Protein AF-A0A496ZV32-F1 (afdb_monomer_lite)

Foldseek 3Di:
DQVVCLVCVVCCVVPVPLDPVVVVVLVVLLVVVVVVCVVVVAQEDEAPQQQDPSGHGCSNCVVVVVVNHHYHHDHPDPVD

pLDDT: mean 87.19, std 10.54, range [49.5, 98.12]

Structure (mmCIF, N/CA/C/O backbone):
data_AF-A0A496ZV32-F1
#
_entry.id   AF-A0A496ZV32-F1
#
loop_
_atom_site.group_PDB
_atom_site.id
_atom_site.type_symbol
_atom_site.label_atom_id
_atom_site.label_alt_id
_atom_site.label_comp_id
_atom_site.label_asym_id
_atom_site.label_entity_id
_atom_site.label_seq_id
_atom_site.pdbx_PDB_ins_code
_atom_site.Cartn_x
_atom_site.Cartn_y
_atom_site.Cartn_z
_atom_site.occupancy
_atom_site.B_iso_or_equiv
_atom_site.auth_seq_id
_atom_site.auth_comp_id
_atom_site.auth_asym_id
_atom_site.auth_atom_id
_atom_site.pdbx_PDB_model_num
ATOM 1 N N . MET A 1 1 ? 11.026 11.430 -10.605 1.00 49.50 1 MET A N 1
ATOM 2 C CA . MET A 1 1 ? 10.506 11.530 -11.990 1.00 49.50 1 MET A CA 1
ATOM 3 C C . MET A 1 1 ? 9.426 10.461 -12.136 1.00 49.50 1 MET A C 1
ATOM 5 O O . MET A 1 1 ? 9.765 9.317 -12.376 1.00 49.50 1 MET A O 1
ATOM 9 N N . ALA A 1 2 ? 8.154 10.791 -11.883 1.00 54.34 2 ALA A N 1
ATOM 10 C CA . ALA A 1 2 ? 7.061 9.802 -11.800 1.00 54.34 2 ALA A CA 1
ATOM 11 C C . ALA A 1 2 ? 6.543 9.318 -13.175 1.00 54.34 2 ALA A C 1
ATOM 13 O O . ALA A 1 2 ? 5.921 8.268 -13.282 1.00 54.34 2 ALA A O 1
ATOM 14 N N . ILE A 1 3 ? 6.825 10.065 -14.249 1.00 53.59 3 ILE A N 1
ATOM 15 C CA . ILE A 1 3 ? 6.274 9.820 -15.595 1.00 53.59 3 ILE A CA 1
ATOM 16 C C . ILE A 1 3 ? 6.697 8.467 -16.215 1.00 53.59 3 ILE A C 1
ATOM 18 O O . ILE A 1 3 ? 5.844 7.838 -16.841 1.00 53.59 3 ILE A O 1
ATOM 22 N N . PRO A 1 4 ? 7.951 7.981 -16.074 1.00 60.84 4 PRO A N 1
ATOM 23 C CA . PRO A 1 4 ? 8.346 6.675 -16.610 1.00 60.84 4 PRO A CA 1
ATOM 24 C C . PRO A 1 4 ? 7.620 5.519 -15.917 1.00 60.84 4 PRO A C 1
ATOM 26 O O . PRO A 1 4 ? 7.103 4.632 -16.587 1.00 60.84 4 PRO A O 1
ATOM 29 N N . ILE A 1 5 ? 7.506 5.586 -14.588 1.00 65.12 5 ILE A N 1
ATOM 30 C CA . ILE A 1 5 ? 6.902 4.544 -13.754 1.00 65.12 5 ILE A CA 1
ATOM 31 C C . ILE A 1 5 ? 5.434 4.317 -14.133 1.00 65.12 5 ILE A C 1
ATOM 33 O O . ILE A 1 5 ? 5.024 3.177 -14.303 1.00 65.12 5 ILE A O 1
ATOM 37 N N . LEU A 1 6 ? 4.658 5.377 -14.380 1.00 69.56 6 LEU A N 1
ATOM 38 C CA . LEU A 1 6 ? 3.253 5.250 -14.797 1.00 69.56 6 LEU A CA 1
ATOM 39 C C . LEU A 1 6 ? 3.065 4.499 -16.127 1.00 69.56 6 LEU A C 1
ATOM 41 O O . LEU A 1 6 ? 1.975 4.007 -16.403 1.00 69.56 6 LEU A O 1
ATOM 45 N N . LYS A 1 7 ? 4.105 4.425 -16.967 1.00 75.75 7 LYS A N 1
ATOM 46 C CA . LYS A 1 7 ? 4.076 3.704 -18.250 1.00 75.75 7 LYS A CA 1
ATOM 47 C C . LYS A 1 7 ? 4.679 2.303 -18.175 1.00 75.75 7 LYS A C 1
ATOM 49 O O . LYS A 1 7 ? 4.471 1.526 -19.099 1.00 75.75 7 LYS A O 1
ATOM 54 N N . THR A 1 8 ? 5.444 2.002 -17.128 1.00 78.38 8 THR A N 1
ATOM 55 C CA . THR A 1 8 ? 6.193 0.743 -16.989 1.00 78.38 8 THR A CA 1
ATOM 56 C C . THR A 1 8 ? 5.971 0.067 -15.639 1.00 78.38 8 THR A C 1
ATOM 58 O O . THR A 1 8 ? 6.788 -0.753 -15.228 1.00 78.38 8 THR A O 1
ATOM 61 N N . TRP A 1 9 ? 4.897 0.410 -14.927 1.00 80.38 9 TRP A N 1
ATOM 62 C CA . TRP A 1 9 ? 4.576 -0.119 -13.599 1.00 80.38 9 TRP A CA 1
ATOM 63 C C . TRP A 1 9 ? 4.469 -1.648 -13.593 1.00 80.38 9 TRP A C 1
ATOM 65 O O . TRP A 1 9 ? 4.853 -2.285 -12.616 1.00 80.38 9 TRP A O 1
ATOM 75 N N . GLN A 1 10 ? 4.048 -2.255 -14.709 1.00 84.25 10 GLN A N 1
ATOM 76 C CA . GLN A 1 10 ? 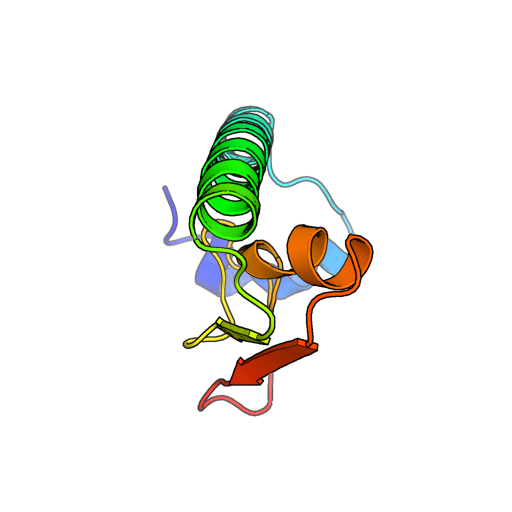3.970 -3.709 -14.860 1.00 84.25 10 GLN A CA 1
ATOM 77 C C . GLN A 1 10 ? 5.331 -4.386 -14.659 1.00 84.25 10 GLN A C 1
ATOM 79 O O . GLN A 1 10 ? 5.393 -5.514 -14.171 1.00 84.25 10 GLN A O 1
ATOM 84 N N . ASN A 1 11 ? 6.431 -3.697 -14.988 1.00 84.44 11 ASN A N 1
ATOM 85 C CA . ASN A 1 11 ? 7.774 -4.250 -14.840 1.00 84.44 11 ASN A CA 1
ATOM 86 C C . ASN A 1 11 ? 8.107 -4.553 -13.382 1.00 84.44 11 ASN A C 1
ATOM 88 O O . ASN A 1 11 ? 8.887 -5.472 -13.141 1.00 84.44 11 ASN A O 1
ATOM 92 N N . TYR A 1 12 ? 7.489 -3.855 -12.426 1.00 80.12 12 TYR A N 1
ATOM 93 C CA . TYR A 1 12 ? 7.687 -4.112 -11.004 1.00 80.12 12 TYR A CA 1
ATOM 94 C C . TYR A 1 12 ? 7.388 -5.566 -10.621 1.00 80.12 12 TYR A C 1
ATOM 96 O O . TYR A 1 12 ? 8.113 -6.157 -9.827 1.00 80.12 12 TYR A O 1
ATOM 104 N N . PHE A 1 13 ? 6.368 -6.184 -11.227 1.00 82.81 13 PHE A N 1
ATOM 105 C CA . PHE A 1 13 ? 6.005 -7.576 -10.934 1.00 82.81 13 PHE A CA 1
ATOM 106 C C . PHE A 1 13 ? 7.038 -8.588 -11.447 1.00 82.81 13 PHE A C 1
ATOM 108 O O . PHE A 1 13 ? 7.098 -9.707 -10.946 1.00 82.81 13 PHE A O 1
ATOM 115 N N . SER A 1 14 ? 7.863 -8.197 -12.424 1.00 89.69 14 SER A N 1
ATOM 116 C CA . SER A 1 14 ? 8.987 -9.003 -12.925 1.00 89.69 14 SER A CA 1
ATOM 117 C C . SER A 1 14 ? 10.337 -8.630 -12.302 1.00 89.69 14 SER A C 1
ATOM 119 O O . SER A 1 14 ? 11.214 -9.480 -12.179 1.00 89.69 14 SER A O 1
ATOM 121 N N . ASN A 1 15 ? 10.505 -7.368 -11.908 1.00 87.06 15 ASN A N 1
ATOM 122 C CA . ASN A 1 15 ? 11.699 -6.812 -11.292 1.00 87.06 15 ASN A CA 1
ATOM 123 C C . ASN A 1 15 ? 11.269 -5.740 -10.273 1.00 87.06 15 ASN A C 1
ATOM 125 O O . ASN A 1 15 ? 11.013 -4.603 -10.679 1.00 87.06 15 ASN A O 1
ATOM 129 N N . PRO A 1 16 ? 11.179 -6.074 -8.973 1.00 83.06 16 PRO A N 1
ATOM 130 C CA . PRO A 1 16 ? 10.633 -5.195 -7.938 1.00 83.06 16 PRO A CA 1
ATOM 131 C C . PRO A 1 16 ? 11.646 -4.135 -7.477 1.00 83.06 16 PRO A C 1
ATOM 133 O O . PRO A 1 16 ? 11.805 -3.877 -6.284 1.00 83.06 16 PRO A O 1
ATOM 136 N N . ASP A 1 17 ? 12.356 -3.532 -8.426 1.00 83.44 17 ASP A N 1
ATOM 137 C CA . ASP A 1 17 ? 13.260 -2.417 -8.191 1.00 83.44 17 ASP A CA 1
ATOM 138 C C . ASP A 1 17 ? 12.522 -1.100 -8.455 1.00 83.44 17 ASP A C 1
ATOM 140 O O . ASP A 1 17 ? 12.237 -0.728 -9.594 1.00 83.44 17 ASP A O 1
ATOM 144 N N . GLU A 1 18 ? 12.184 -0.404 -7.374 1.00 78.88 18 GLU A N 1
ATOM 145 C CA . GLU A 1 18 ? 11.590 0.937 -7.400 1.00 78.88 18 GLU A CA 1
ATOM 146 C C . GLU A 1 18 ? 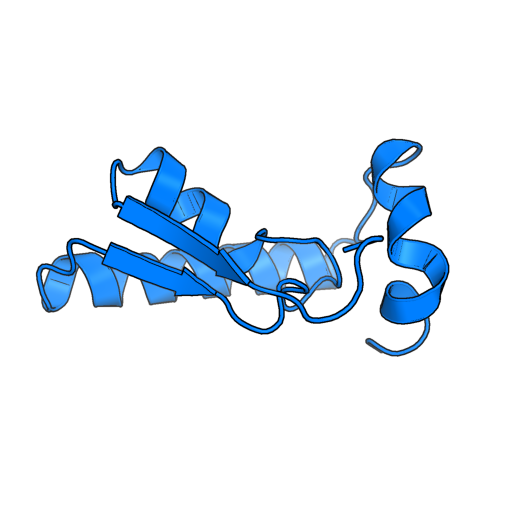12.648 2.051 -7.252 1.00 78.88 18 GLU A C 1
ATOM 148 O O . GLU A 1 18 ? 12.325 3.232 -7.374 1.00 78.88 18 GLU A O 1
ATOM 153 N N . GLY A 1 19 ? 13.917 1.698 -7.013 1.00 84.38 19 GLY A N 1
ATOM 154 C CA . GLY A 1 19 ? 15.004 2.625 -6.714 1.00 84.38 19 GLY A CA 1
ATOM 155 C C . GLY A 1 19 ? 15.001 3.153 -5.272 1.00 84.38 19 GLY A C 1
ATOM 156 O O . GLY A 1 19 ? 13.964 3.422 -4.667 1.00 84.38 19 GLY A O 1
ATOM 157 N N . LEU A 1 20 ? 16.201 3.383 -4.722 1.00 87.69 20 L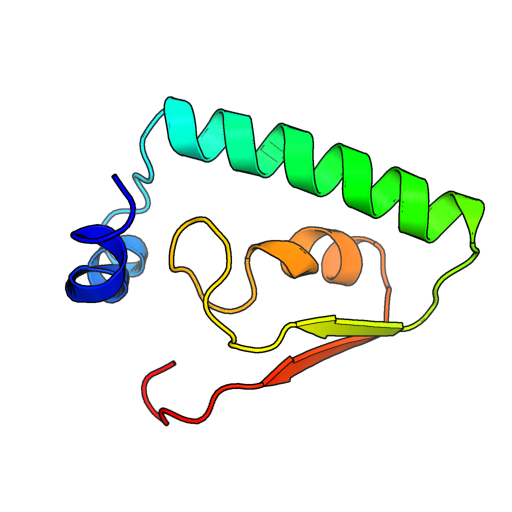EU A N 1
ATOM 158 C CA . LEU A 1 20 ? 16.398 3.776 -3.314 1.00 87.69 20 LEU A CA 1
ATOM 159 C C . LEU A 1 20 ? 15.632 5.043 -2.899 1.00 87.69 20 LEU A C 1
ATOM 161 O O . LEU A 1 20 ? 15.151 5.127 -1.770 1.00 87.69 20 LEU A O 1
ATOM 165 N N . GLY A 1 21 ? 15.517 6.026 -3.799 1.00 87.44 21 GLY A N 1
ATOM 166 C CA . GLY A 1 21 ? 14.789 7.269 -3.532 1.00 87.44 21 GLY A CA 1
ATOM 167 C C . GLY A 1 21 ? 13.302 7.018 -3.289 1.00 87.44 21 GLY A C 1
ATOM 168 O O . GLY A 1 21 ? 12.771 7.415 -2.255 1.00 87.44 21 GLY A O 1
ATOM 169 N N . SER A 1 22 ? 12.658 6.274 -4.190 1.00 84.12 22 SER A N 1
ATOM 170 C CA . SER A 1 22 ? 11.236 5.952 -4.073 1.00 84.12 22 SER A CA 1
ATOM 171 C C . SER A 1 22 ? 10.950 4.966 -2.944 1.00 84.12 22 SER A C 1
ATOM 173 O O . SER A 1 22 ? 9.935 5.115 -2.264 1.00 84.12 22 SER A O 1
ATOM 175 N N . SER A 1 23 ? 11.872 4.044 -2.644 1.00 86.19 23 SER A N 1
ATOM 176 C CA . SER A 1 23 ? 11.793 3.235 -1.422 1.00 86.19 23 SER A CA 1
ATOM 177 C C . SER A 1 23 ? 11.802 4.090 -0.158 1.00 86.19 23 SER A C 1
ATOM 179 O O . SER A 1 23 ? 10.973 3.882 0.729 1.00 86.19 23 SER A O 1
ATOM 181 N N . TYR A 1 24 ? 12.710 5.066 -0.066 1.00 90.81 24 TYR A N 1
ATOM 182 C CA . TYR A 1 24 ? 12.767 5.973 1.079 1.00 90.81 24 TYR A CA 1
ATOM 183 C C . TYR A 1 24 ? 11.472 6.785 1.210 1.00 90.81 24 TYR A C 1
ATOM 185 O O . TYR A 1 24 ? 10.869 6.812 2.284 1.00 90.81 24 TYR A O 1
ATOM 193 N N . GLU A 1 25 ? 11.011 7.393 0.114 1.00 89.12 25 GLU A N 1
ATOM 194 C CA . GLU A 1 25 ? 9.770 8.174 0.078 1.00 89.12 25 GLU A CA 1
ATOM 195 C C . GLU A 1 25 ? 8.570 7.337 0.544 1.00 89.12 25 GLU A C 1
ATOM 197 O O . GLU A 1 25 ? 7.810 7.784 1.407 1.00 89.12 25 GLU A O 1
ATOM 202 N N . ARG A 1 26 ? 8.448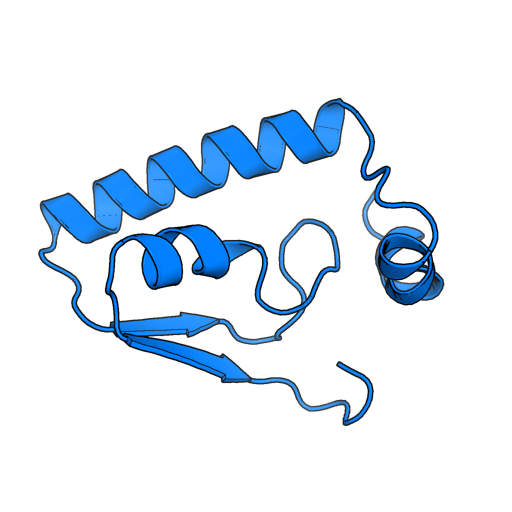 6.091 0.064 1.00 88.25 26 ARG A N 1
ATOM 203 C CA . ARG A 1 26 ? 7.388 5.154 0.465 1.00 88.25 26 ARG A CA 1
ATOM 204 C C . ARG A 1 26 ? 7.432 4.831 1.958 1.00 88.25 26 ARG A C 1
ATOM 206 O O . ARG A 1 26 ? 6.398 4.898 2.619 1.00 88.25 26 ARG A O 1
ATOM 213 N N . ILE A 1 27 ? 8.610 4.527 2.506 1.00 90.44 27 ILE A N 1
ATOM 214 C CA . ILE A 1 27 ? 8.772 4.205 3.935 1.00 90.44 27 ILE A CA 1
ATOM 215 C C . ILE A 1 27 ? 8.355 5.394 4.810 1.00 90.44 27 ILE A C 1
ATOM 217 O O . ILE A 1 27 ? 7.590 5.232 5.763 1.00 90.44 27 ILE A O 1
ATOM 221 N N . ILE A 1 28 ? 8.827 6.601 4.488 1.00 93.81 28 ILE A N 1
ATOM 222 C CA . ILE A 1 28 ? 8.484 7.804 5.256 1.00 93.81 28 ILE A CA 1
ATOM 223 C C . ILE A 1 28 ? 6.988 8.118 5.147 1.00 93.81 28 ILE A C 1
ATOM 225 O O . ILE A 1 28 ? 6.359 8.453 6.157 1.00 93.81 28 ILE A O 1
ATOM 229 N N . LEU A 1 29 ? 6.400 7.964 3.958 1.00 90.94 29 LEU A N 1
ATOM 230 C CA . LEU A 1 29 ? 4.974 8.181 3.744 1.00 90.94 29 LEU A CA 1
ATOM 231 C C . LEU A 1 29 ? 4.122 7.181 4.537 1.00 90.94 29 LEU A C 1
ATOM 233 O O . LEU A 1 29 ? 3.217 7.606 5.256 1.00 90.94 29 LEU A O 1
ATOM 237 N N . ASN A 1 30 ? 4.431 5.879 4.474 1.00 91.81 30 ASN A N 1
ATOM 238 C CA . ASN A 1 30 ? 3.710 4.860 5.243 1.00 91.81 30 ASN A CA 1
ATOM 239 C C . ASN A 1 30 ? 3.789 5.149 6.748 1.00 91.81 30 ASN A C 1
ATOM 241 O O . ASN A 1 30 ? 2.758 5.167 7.421 1.00 91.81 30 ASN A O 1
ATOM 245 N N . ASN A 1 31 ? 4.974 5.489 7.267 1.00 94.81 31 ASN A N 1
ATOM 246 C CA . ASN A 1 31 ? 5.144 5.867 8.672 1.00 94.81 31 ASN A CA 1
ATOM 247 C C . ASN A 1 31 ? 4.238 7.040 9.061 1.00 94.81 31 ASN A C 1
ATOM 249 O O . ASN A 1 31 ? 3.567 6.998 10.096 1.00 94.81 31 ASN A O 1
ATOM 253 N N . LYS A 1 32 ? 4.185 8.085 8.228 1.00 95.75 32 LYS A N 1
ATOM 254 C CA . LYS A 1 32 ? 3.353 9.256 8.508 1.00 95.75 32 LYS A CA 1
ATOM 255 C C . LYS A 1 32 ? 1.864 8.924 8.470 1.00 95.75 32 LYS A C 1
ATOM 257 O O . LYS A 1 32 ? 1.118 9.359 9.347 1.00 95.75 32 LYS A O 1
ATOM 262 N N . LEU A 1 33 ? 1.425 8.156 7.481 1.00 94.38 33 LEU A N 1
ATOM 263 C CA . LEU A 1 33 ? 0.025 7.771 7.348 1.00 94.38 33 LEU A CA 1
ATOM 264 C C . LEU A 1 33 ? -0.420 6.827 8.476 1.00 94.38 33 LEU A C 1
ATOM 266 O O . LEU A 1 33 ? -1.520 6.997 8.997 1.00 94.38 33 LEU A O 1
ATOM 270 N N . ASN A 1 34 ? 0.434 5.913 8.942 1.00 94.69 34 ASN A N 1
ATOM 271 C CA . ASN A 1 34 ? 0.145 5.094 10.124 1.00 94.69 34 ASN A CA 1
ATOM 272 C C . ASN A 1 34 ? -0.001 5.937 11.392 1.00 94.69 34 ASN A C 1
ATOM 274 O O . ASN A 1 34 ? -0.905 5.694 12.192 1.00 94.69 34 ASN A O 1
ATOM 278 N N . GLN A 1 35 ? 0.847 6.957 11.573 1.00 96.38 35 GLN A N 1
ATOM 279 C CA . GLN A 1 35 ? 0.702 7.898 12.688 1.00 96.38 35 GLN A CA 1
ATOM 280 C C . GLN A 1 35 ? -0.655 8.607 12.644 1.00 96.38 35 GLN A C 1
ATOM 282 O O . GLN A 1 35 ? -1.309 8.730 13.676 1.00 96.38 35 GLN A O 1
ATOM 287 N N . ILE A 1 36 ? -1.097 9.035 11.457 1.00 96.69 36 ILE A N 1
ATOM 288 C CA . ILE A 1 36 ? -2.421 9.641 11.254 1.00 96.69 36 ILE A CA 1
ATOM 289 C C . ILE A 1 36 ? -3.522 8.630 11.595 1.00 96.69 36 ILE A C 1
ATOM 291 O O . ILE A 1 36 ? -4.412 8.944 12.385 1.00 96.69 36 ILE A O 1
ATOM 295 N N . CYS A 1 37 ? -3.439 7.406 11.065 1.00 96.69 37 CYS A N 1
ATOM 296 C CA . CYS A 1 37 ? -4.429 6.360 11.313 1.00 96.69 37 CYS A CA 1
ATOM 297 C C . CYS A 1 37 ? -4.569 6.050 12.808 1.00 96.69 37 CYS A C 1
ATOM 299 O O . CYS A 1 37 ? -5.685 5.978 13.321 1.00 96.69 37 CYS A O 1
ATOM 301 N N . SER A 1 38 ? -3.444 5.936 13.515 1.00 96.06 38 SER A N 1
ATOM 302 C CA . SER A 1 38 ? -3.407 5.702 14.959 1.00 96.06 38 SER A CA 1
ATOM 303 C C . SER A 1 38 ? -3.983 6.883 15.746 1.00 96.06 38 SER A C 1
ATOM 305 O O . SER A 1 38 ? -4.866 6.698 16.585 1.00 96.06 38 SER A O 1
ATOM 307 N N . HIS A 1 39 ? -3.555 8.111 15.430 1.00 98.06 39 HIS A N 1
ATOM 308 C CA . HIS A 1 39 ? -3.986 9.318 16.136 1.00 98.06 39 HIS A CA 1
ATOM 309 C C . HIS A 1 39 ? -5.497 9.554 16.025 1.00 98.06 39 HIS A C 1
ATOM 311 O O . HIS A 1 39 ? -6.162 9.814 17.027 1.00 98.06 39 HIS A O 1
ATOM 317 N N . PHE A 1 40 ? -6.049 9.410 14.819 1.00 98.12 40 PHE A N 1
ATOM 318 C CA . PHE A 1 40 ? -7.473 9.627 14.557 1.00 98.12 40 PHE A CA 1
ATOM 319 C C . PHE A 1 40 ? -8.327 8.361 14.697 1.00 98.12 40 PHE A C 1
ATOM 321 O O . PHE A 1 40 ? -9.533 8.415 14.468 1.00 98.12 40 PHE A O 1
ATOM 328 N N . LYS A 1 41 ? -7.733 7.227 15.098 1.00 97.12 41 LYS A N 1
ATOM 329 C CA . LYS A 1 41 ? -8.410 5.924 15.234 1.00 97.12 41 LYS A CA 1
ATOM 330 C C . LYS A 1 41 ? -9.151 5.498 13.959 1.00 97.12 41 LYS A C 1
ATOM 332 O O . LYS A 1 41 ? -10.247 4.940 14.030 1.00 97.12 41 LYS A O 1
ATOM 337 N N . ILE A 1 42 ? -8.543 5.760 12.804 1.00 97.88 42 ILE A N 1
ATOM 338 C CA . ILE A 1 42 ? -9.083 5.398 11.492 1.00 97.88 42 ILE A CA 1
ATOM 339 C C . ILE A 1 42 ? -9.266 3.880 11.414 1.00 97.88 42 ILE A C 1
ATOM 341 O O . ILE A 1 42 ? -8.425 3.115 11.890 1.00 97.88 42 ILE A O 1
ATOM 345 N N . LYS A 1 43 ? -10.391 3.451 10.838 1.00 97.06 43 LYS A N 1
ATOM 346 C CA . LYS A 1 43 ? -10.745 2.034 10.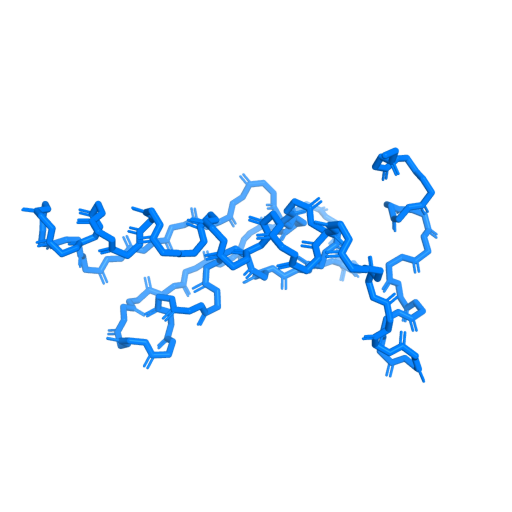664 1.00 97.06 43 LYS A CA 1
ATOM 347 C C . LYS A 1 43 ? -10.770 1.591 9.212 1.00 97.06 43 LYS A C 1
ATOM 349 O O . LYS A 1 43 ? -10.562 0.411 8.958 1.00 97.06 43 LYS A O 1
ATOM 354 N N . SER A 1 44 ? -10.976 2.530 8.295 1.00 97.69 44 SER A N 1
ATOM 355 C CA . SER A 1 44 ? -11.070 2.263 6.869 1.00 97.69 44 SER A CA 1
ATOM 356 C C . SER A 1 44 ? -10.295 3.296 6.054 1.00 97.69 44 SER A C 1
ATOM 358 O O . SER A 1 44 ? -10.258 4.473 6.421 1.00 97.69 44 SER A O 1
ATOM 360 N N . VAL A 1 45 ? -9.704 2.867 4.943 1.00 96.44 45 VAL A N 1
ATOM 361 C CA . VAL A 1 45 ? -8.936 3.694 4.005 1.00 96.44 45 VAL A CA 1
ATOM 362 C C . VAL A 1 45 ? -9.448 3.446 2.591 1.00 96.44 45 VAL A C 1
ATOM 364 O O . VAL A 1 45 ? -9.650 2.303 2.197 1.00 96.44 45 VAL A O 1
ATOM 367 N N . LEU A 1 46 ? -9.630 4.523 1.826 1.00 95.44 46 LEU A N 1
ATOM 368 C CA . LEU A 1 46 ? -9.860 4.468 0.386 1.00 95.44 46 LEU A CA 1
ATOM 369 C C . LEU A 1 46 ? -8.633 5.042 -0.328 1.00 95.44 46 LEU A C 1
ATOM 371 O O . LEU A 1 46 ? -8.298 6.209 -0.124 1.00 95.44 46 LEU A O 1
ATOM 375 N N . GLU A 1 47 ? -7.985 4.236 -1.164 1.00 93.12 47 GLU A N 1
ATOM 376 C CA . GLU A 1 47 ? -6.944 4.679 -2.094 1.00 93.12 47 GLU A CA 1
ATOM 377 C C . GLU A 1 47 ? -7.543 4.819 -3.498 1.00 93.12 47 GLU A C 1
ATOM 379 O O . GLU A 1 47 ? -8.000 3.841 -4.089 1.00 93.12 47 GLU A O 1
ATOM 384 N N . ALA A 1 48 ? -7.579 6.051 -4.008 1.00 92.06 48 ALA A N 1
ATOM 385 C CA . ALA A 1 48 ? -8.059 6.369 -5.349 1.00 92.06 48 ALA A CA 1
ATOM 386 C C . ALA A 1 48 ? -7.322 7.609 -5.900 1.00 92.06 48 ALA A C 1
ATOM 388 O O . ALA A 1 48 ? -7.279 8.629 -5.198 1.00 92.06 48 ALA A O 1
ATOM 389 N N . PRO A 1 49 ? -6.785 7.581 -7.138 1.00 87.00 49 PRO A N 1
ATOM 390 C CA . PRO A 1 49 ? -6.656 6.414 -8.033 1.00 87.00 49 PRO A CA 1
ATOM 391 C C . PRO A 1 49 ? -5.760 5.311 -7.437 1.00 87.00 49 PRO A C 1
ATOM 393 O O . PRO A 1 49 ? -5.047 5.578 -6.468 1.00 87.00 49 PRO A O 1
ATOM 396 N N . SER A 1 50 ? -5.798 4.084 -7.978 1.00 86.19 50 SER A N 1
ATOM 397 C C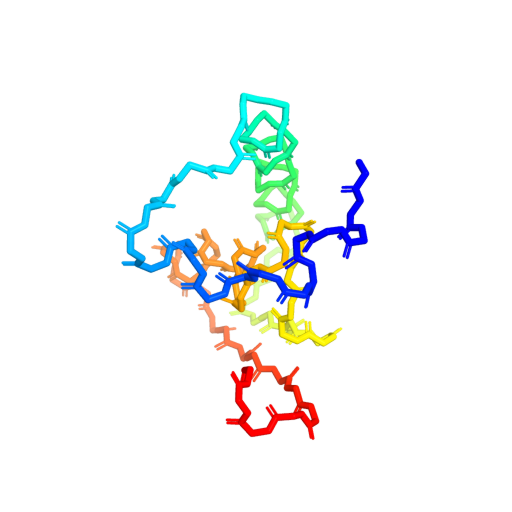A . SER A 1 50 ? -5.125 2.932 -7.354 1.00 86.19 50 SER A CA 1
ATOM 398 C C . SER A 1 50 ? -3.613 3.082 -7.357 1.00 86.19 50 SER A C 1
ATOM 400 O O . SER A 1 50 ? -2.948 2.580 -6.455 1.00 86.19 50 SER A O 1
ATOM 402 N N . PHE A 1 51 ? -3.065 3.788 -8.346 1.00 82.75 51 PHE A N 1
ATOM 403 C CA . PHE A 1 51 ? -1.640 4.063 -8.421 1.00 82.75 51 PHE A CA 1
ATOM 404 C C . PHE A 1 51 ? -1.185 4.963 -7.286 1.00 82.75 51 PHE A C 1
ATOM 406 O O . PHE A 1 51 ? -1.380 6.182 -7.297 1.00 82.75 51 PHE A O 1
ATOM 413 N N . GLY A 1 52 ? -0.486 4.340 -6.341 1.00 73.94 52 GLY A N 1
ATOM 414 C CA . GLY A 1 52 ? 0.204 5.068 -5.305 1.00 73.94 52 GLY A CA 1
ATOM 415 C C . GLY A 1 52 ? 1.401 5.845 -5.846 1.00 73.94 52 GLY A C 1
ATOM 416 O O . GLY A 1 52 ? 1.657 5.935 -7.050 1.00 73.94 52 GLY A O 1
ATOM 417 N N . PHE A 1 53 ? 2.179 6.424 -4.934 1.00 74.56 53 PHE A N 1
ATOM 418 C CA . PHE A 1 53 ? 3.229 7.375 -5.304 1.00 74.56 53 PHE A CA 1
ATOM 419 C C . PHE A 1 53 ? 4.344 6.742 -6.163 1.00 74.56 53 PHE A C 1
ATOM 421 O O . PHE A 1 53 ? 4.965 7.422 -6.980 1.00 74.56 53 PHE A O 1
ATOM 428 N N . THR A 1 54 ? 4.549 5.427 -6.037 1.00 75.50 54 THR A N 1
ATOM 429 C CA . THR A 1 54 ? 5.504 4.642 -6.835 1.00 75.50 54 THR A CA 1
ATOM 430 C C . THR A 1 54 ? 4.867 3.973 -8.058 1.00 75.50 54 THR A C 1
ATOM 432 O O . THR A 1 54 ? 5.461 3.070 -8.636 1.00 75.50 54 THR A O 1
ATOM 435 N N . GLY A 1 55 ? 3.662 4.396 -8.463 1.00 79.12 55 GLY A N 1
ATOM 436 C CA . GLY A 1 55 ? 2.925 3.861 -9.615 1.00 79.12 55 GLY A CA 1
ATOM 437 C C . GLY A 1 55 ? 2.472 2.410 -9.466 1.00 79.12 55 GLY A C 1
ATOM 438 O O . GLY A 1 55 ? 2.136 1.775 -10.457 1.00 79.12 55 GLY A O 1
ATOM 439 N N . LEU A 1 56 ? 2.470 1.894 -8.237 1.00 84.12 56 LEU A N 1
ATOM 440 C CA . LEU A 1 56 ? 1.980 0.566 -7.898 1.00 84.12 56 LEU A CA 1
ATOM 441 C C . LEU A 1 56 ? 0.597 0.653 -7.278 1.00 84.12 56 LEU A C 1
ATOM 443 O O . LEU A 1 56 ? 0.367 1.471 -6.384 1.00 84.12 56 LEU A O 1
ATOM 447 N N . SER A 1 57 ? -0.298 -0.215 -7.736 1.00 87.50 57 SER A N 1
ATOM 448 C CA . SER A 1 57 ? -1.669 -0.270 -7.248 1.00 87.50 57 SER A CA 1
ATOM 449 C C . SER A 1 57 ? -1.717 -0.615 -5.757 1.00 87.50 57 SER A C 1
ATOM 451 O O . SER A 1 57 ? -1.168 -1.631 -5.331 1.00 87.50 57 SER A O 1
ATOM 453 N N . GLY A 1 58 ? -2.361 0.235 -4.955 1.00 89.88 58 GLY A N 1
ATOM 454 C CA . GLY A 1 58 ? -2.591 0.007 -3.525 1.00 89.88 58 GLY A CA 1
ATOM 455 C C . GLY A 1 58 ? -1.347 0.123 -2.635 1.00 89.88 58 GLY A C 1
ATOM 456 O O . GLY A 1 58 ? -1.400 -0.200 -1.447 1.00 89.88 58 GLY A O 1
ATOM 457 N N . ILE A 1 59 ? -0.197 0.544 -3.172 1.00 88.88 59 ILE A N 1
ATOM 458 C CA . ILE A 1 59 ? 1.068 0.511 -2.424 1.00 88.88 59 ILE A CA 1
ATOM 459 C C . ILE A 1 59 ? 1.085 1.483 -1.238 1.00 88.88 59 ILE A C 1
ATOM 461 O O . ILE A 1 59 ? 1.767 1.230 -0.241 1.00 88.88 59 ILE A O 1
ATOM 465 N N . ASN A 1 60 ? 0.332 2.585 -1.313 1.00 89.38 60 ASN A N 1
ATOM 466 C CA . ASN A 1 60 ? 0.292 3.567 -0.233 1.00 89.38 60 ASN A CA 1
ATOM 467 C C . ASN A 1 60 ? -0.533 3.060 0.956 1.00 89.38 60 ASN A C 1
ATOM 469 O O . ASN A 1 60 ? -0.191 3.372 2.098 1.00 89.38 60 ASN A O 1
ATOM 473 N N . SER A 1 61 ? -1.595 2.295 0.688 1.00 93.38 61 SER A N 1
ATOM 474 C CA . SER A 1 61 ? -2.509 1.730 1.687 1.00 93.38 61 SER A CA 1
ATOM 475 C C . SER A 1 61 ? -2.132 0.321 2.158 1.00 93.38 61 SER A C 1
ATOM 477 O O . SER A 1 61 ? -2.661 -0.150 3.168 1.00 93.38 61 SER A O 1
ATOM 479 N N . MET A 1 62 ? -1.175 -0.336 1.491 1.00 92.31 62 MET A N 1
ATOM 480 C CA . MET A 1 62 ? -0.746 -1.703 1.809 1.00 92.31 62 MET A CA 1
ATOM 481 C C . MET A 1 62 ? -0.347 -1.883 3.279 1.00 92.31 62 MET A C 1
ATOM 483 O O . MET A 1 62 ? -0.658 -2.904 3.892 1.00 92.31 62 MET A O 1
ATOM 487 N N . ASP A 1 63 ? 0.340 -0.906 3.870 1.00 93.88 63 ASP A N 1
ATOM 488 C CA . ASP A 1 63 ? 0.781 -1.019 5.262 1.00 93.88 63 ASP A CA 1
ATOM 489 C C . ASP A 1 63 ? -0.388 -0.901 6.259 1.00 93.88 63 ASP A C 1
ATOM 491 O O . ASP A 1 63 ? -0.410 -1.562 7.293 1.00 93.88 63 ASP A O 1
ATOM 495 N N . MET A 1 64 ? -1.430 -0.147 5.913 1.00 95.38 64 MET A N 1
ATOM 496 C CA . MET A 1 64 ? -2.663 -0.023 6.695 1.00 95.38 64 MET A CA 1
ATOM 497 C C . MET A 1 64 ? -3.456 -1.326 6.640 1.00 95.38 64 MET A C 1
ATOM 499 O O . MET A 1 64 ? -3.929 -1.787 7.678 1.00 95.38 64 MET A O 1
ATOM 503 N N . ALA A 1 65 ? -3.528 -1.954 5.461 1.00 95.62 65 ALA A N 1
ATOM 504 C CA . ALA A 1 65 ? -4.121 -3.279 5.299 1.00 95.62 65 ALA A CA 1
ATOM 505 C C . ALA A 1 65 ? -3.389 -4.320 6.164 1.00 95.62 65 ALA A C 1
ATOM 507 O O . ALA A 1 65 ? -4.023 -5.083 6.892 1.00 95.62 65 ALA A O 1
ATOM 508 N N . LYS A 1 66 ? -2.045 -4.306 6.168 1.00 95.31 66 LYS A N 1
ATOM 509 C CA . LYS A 1 66 ? -1.230 -5.167 7.048 1.00 95.31 66 LYS A CA 1
ATOM 510 C C . LYS A 1 66 ? -1.483 -4.913 8.536 1.00 95.31 66 LYS A C 1
ATOM 512 O O . LYS A 1 66 ? -1.433 -5.851 9.325 1.00 95.31 66 LYS A O 1
ATOM 517 N N . ASN A 1 67 ? -1.787 -3.672 8.906 1.00 94.25 67 ASN A N 1
ATOM 518 C CA . ASN A 1 67 ? -2.160 -3.279 10.266 1.00 94.25 67 ASN A CA 1
ATOM 519 C C . ASN A 1 67 ? -3.648 -3.533 10.598 1.00 94.25 67 ASN A C 1
ATOM 521 O O . ASN A 1 67 ? -4.112 -3.139 11.669 1.00 94.25 67 ASN A O 1
ATOM 525 N N . GLY A 1 68 ? -4.396 -4.206 9.715 1.00 96.06 68 GLY A N 1
ATOM 526 C CA . GLY A 1 68 ? -5.774 -4.641 9.954 1.00 96.06 68 GLY A CA 1
ATOM 527 C C . GLY A 1 68 ? -6.841 -3.570 9.720 1.00 96.06 68 GLY A C 1
ATOM 528 O O . GLY A 1 68 ? -7.960 -3.722 10.210 1.00 96.06 68 GLY A O 1
ATOM 529 N N . LEU A 1 69 ? -6.514 -2.482 9.015 1.00 97.75 69 LEU A N 1
ATOM 530 C CA . LEU A 1 69 ? -7.517 -1.517 8.561 1.00 97.75 69 LEU A CA 1
ATOM 531 C C . LEU A 1 69 ? -8.263 -2.073 7.344 1.00 97.75 69 LEU A C 1
ATOM 533 O O . LEU A 1 69 ? -7.698 -2.805 6.534 1.00 97.75 69 LEU A O 1
ATOM 537 N N . ASP A 1 70 ? -9.528 -1.684 7.212 1.00 98.06 70 ASP A N 1
ATOM 538 C CA . ASP A 1 70 ? -10.348 -2.001 6.045 1.00 98.06 70 ASP A CA 1
ATOM 539 C C . ASP A 1 70 ? -9.923 -1.123 4.861 1.00 98.06 70 ASP A C 1
ATOM 541 O O . ASP A 1 70 ? -10.100 0.096 4.884 1.00 98.06 70 ASP A O 1
ATOM 545 N N . VAL A 1 71 ? -9.286 -1.713 3.853 1.00 97.06 71 VAL A N 1
ATOM 546 C CA . VAL A 1 71 ? -8.709 -0.973 2.726 1.00 97.06 71 VAL A CA 1
ATOM 547 C C . VAL A 1 71 ? -9.489 -1.263 1.454 1.00 97.06 71 VAL A C 1
ATOM 549 O O . VAL A 1 71 ? -9.559 -2.402 0.999 1.00 97.06 71 VAL A O 1
ATOM 552 N N . ALA A 1 72 ? -10.004 -0.200 0.844 1.00 96.38 72 ALA A N 1
ATOM 553 C CA . ALA A 1 72 ? -10.551 -0.210 -0.501 1.00 96.38 72 ALA A CA 1
ATOM 554 C C . ALA A 1 72 ? -9.586 0.503 -1.454 1.00 96.38 72 ALA A C 1
ATOM 556 O O . ALA A 1 72 ? -9.069 1.578 -1.148 1.00 96.38 72 ALA A O 1
ATOM 557 N N . VAL A 1 73 ? -9.378 -0.083 -2.630 1.00 93.94 73 VAL A N 1
ATOM 558 C CA . VAL A 1 73 ? -8.590 0.507 -3.715 1.00 93.94 73 VAL A CA 1
ATOM 559 C C . VAL A 1 73 ? -9.510 0.675 -4.918 1.00 93.94 73 VAL A C 1
ATOM 561 O O . VAL A 1 73 ? -10.267 -0.242 -5.239 1.00 93.94 73 VAL A O 1
ATOM 564 N N . ALA A 1 74 ? -9.479 1.841 -5.558 1.00 93.31 74 ALA A N 1
ATOM 565 C CA . ALA A 1 74 ? -10.321 2.142 -6.708 1.00 93.31 74 ALA A CA 1
ATOM 566 C C . ALA A 1 74 ? -9.517 2.793 -7.836 1.00 93.31 74 ALA A C 1
ATOM 568 O O . ALA A 1 74 ? -8.796 3.766 -7.618 1.00 93.31 74 ALA A O 1
ATOM 569 N N . ASP A 1 75 ? -9.710 2.290 -9.053 1.00 91.12 75 ASP A N 1
ATOM 570 C CA . ASP A 1 75 ? -9.206 2.886 -10.288 1.00 91.12 75 ASP A CA 1
ATOM 571 C C . ASP A 1 75 ? -10.300 2.899 -11.364 1.00 91.12 75 ASP A C 1
ATOM 573 O O . ASP A 1 75 ? -11.360 2.289 -11.205 1.00 91.12 75 ASP A O 1
ATOM 577 N N . ASN A 1 76 ? -10.055 3.625 -12.453 1.00 90.38 76 ASN A N 1
ATOM 578 C CA . ASN A 1 76 ? -10.930 3.666 -13.621 1.00 90.38 76 ASN A CA 1
ATOM 579 C C . ASN A 1 76 ? -10.376 2.875 -14.821 1.00 90.38 76 ASN A C 1
ATOM 581 O O . ASN A 1 76 ? -11.073 2.747 -15.829 1.00 90.38 76 ASN A O 1
ATOM 585 N N . ASP A 1 77 ? -9.151 2.356 -14.730 1.00 85.88 77 ASP A N 1
ATOM 586 C CA . ASP A 1 77 ? -8.520 1.486 -15.720 1.00 85.88 77 ASP A CA 1
ATOM 587 C C . ASP A 1 77 ? -8.530 0.035 -15.217 1.00 85.88 77 ASP A C 1
ATOM 589 O O . ASP A 1 77 ? -7.939 -0.279 -14.191 1.00 85.88 77 ASP A O 1
ATOM 593 N N . ASN A 1 78 ? -9.163 -0.873 -15.966 1.00 85.38 78 ASN A N 1
ATOM 594 C CA . ASN A 1 78 ? -9.249 -2.299 -15.611 1.00 85.38 78 ASN A CA 1
ATOM 595 C C . ASN A 1 78 ? -7.887 -3.007 -15.548 1.00 85.38 78 ASN A C 1
ATOM 597 O O . ASN A 1 78 ? -7.806 -4.132 -15.060 1.00 85.38 78 ASN A O 1
ATOM 601 N N . ASN A 1 79 ? -6.836 -2.396 -16.097 1.00 82.12 79 ASN A N 1
ATOM 602 C CA . ASN A 1 79 ? -5.488 -2.933 -15.999 1.00 82.12 79 ASN A CA 1
ATOM 603 C C . ASN A 1 79 ? -4.779 -2.509 -14.705 1.00 82.12 79 ASN A C 1
ATOM 605 O O . ASN A 1 79 ? -3.618 -2.871 -14.561 1.00 82.12 79 ASN A O 1
ATOM 609 N N . ARG A 1 80 ? -5.405 -1.724 -13.817 1.00 74.44 80 ARG A N 1
ATOM 610 C CA . ARG A 1 80 ? -4.782 -1.104 -12.635 1.00 74.44 80 ARG A CA 1
ATOM 611 C C . ARG A 1 80 ? -5.480 -1.450 -11.329 1.00 74.44 80 ARG A C 1
ATOM 613 O O . ARG A 1 80 ? -6.642 -1.896 -11.356 1.00 74.44 80 ARG A O 1
#

Radius of gyration: 13.0 Å; chains: 1; bounding box: 28×20×34 Å

Sequence (80 aa):
MAIPILKTWQNYFSNPDEGLGSSYERIILNNKLNQICSHFKIKSVLEAPSFGFTGLSGINSMDMAKNGLDVAVADNDNNR

Secondary structure (DSSP, 8-state):
--TTHHHHGGGGGT-----HHHHHHHHHHHHHHHHHHHHTT--EEEESSSB-TTS-BTTTTHHHHHTT-EEEE--SSTT-